Protein AF-A0A5C0E101-F1 (afdb_monomer_lite)

Sequence (73 aa):
MQIIDISKPTTPTIKGNYHTSGSTLGVQIIGNYAYLADFYLGLQIIDISNPSKPTIKGNYRTSGISVDVQILF

Secondary structure (DSSP, 8-state):
-EEEE-SSTTS-EEEEE---SS---EEEEETTEEEEE-BTT-EEEEE-SSTTS-EEEEEE--SS-B-------

Radius of gyration: 12.71 Å; chains: 1; bounding box: 25×22×35 Å

pLDDT: mean 96.33, std 2.52, range [81.0, 98.44]

Foldseek 3Di:
DWDWDCVPVVDIDTLDDDDDPAQFQEWDDDDQWIWTQRFQQGIWIWGCVPVHDIDTPDGDGDPGTGRYDDDDD

Structure (mmCIF, N/CA/C/O backbone):
data_AF-A0A5C0E101-F1
#
_entry.id   AF-A0A5C0E101-F1
#
loop_
_atom_site.group_PDB
_atom_site.id
_atom_site.type_symbol
_atom_site.label_atom_id
_atom_site.label_alt_id
_atom_site.label_comp_id
_atom_site.label_asym_id
_atom_site.label_entity_id
_atom_site.label_seq_id
_atom_site.pdbx_PDB_ins_code
_atom_site.Cartn_x
_atom_site.Cartn_y
_atom_site.Cartn_z
_atom_site.occupancy
_atom_site.B_iso_or_equiv
_atom_site.auth_seq_id
_atom_site.auth_comp_id
_atom_site.auth_asym_id
_atom_site.auth_atom_id
_atom_site.pdbx_PDB_model_num
ATOM 1 N N . MET A 1 1 ? 4.577 -0.135 4.070 1.00 93.12 1 MET A N 1
ATOM 2 C CA . MET A 1 1 ? 3.267 0.549 4.180 1.00 93.12 1 MET A CA 1
ATOM 3 C C . MET A 1 1 ? 2.651 0.299 5.554 1.00 93.12 1 MET A C 1
ATOM 5 O O . MET A 1 1 ? 2.621 -0.845 5.991 1.00 93.12 1 MET A O 1
ATOM 9 N N . GLN A 1 2 ? 2.156 1.334 6.232 1.00 95.62 2 GLN A N 1
ATOM 10 C CA . GLN A 1 2 ? 1.332 1.199 7.442 1.00 95.62 2 GLN A CA 1
ATOM 11 C C . GLN A 1 2 ? -0.110 1.585 7.114 1.00 95.62 2 GLN A C 1
ATOM 13 O O . GLN A 1 2 ? -0.331 2.528 6.360 1.00 95.62 2 GLN A O 1
ATOM 18 N N . ILE A 1 3 ? -1.076 0.864 7.679 1.00 96.62 3 ILE A N 1
ATOM 19 C CA . ILE A 1 3 ? -2.495 1.206 7.602 1.00 96.62 3 ILE A CA 1
ATOM 20 C C . ILE A 1 3 ? -2.897 1.728 8.974 1.00 96.62 3 ILE A C 1
ATOM 22 O O . ILE A 1 3 ? -2.860 0.994 9.966 1.00 96.62 3 ILE A O 1
ATOM 26 N N . ILE A 1 4 ? -3.246 3.008 9.023 1.00 96.94 4 ILE A N 1
ATOM 27 C CA . ILE A 1 4 ? -3.556 3.728 10.254 1.00 96.94 4 ILE A CA 1
ATOM 28 C C . ILE A 1 4 ? -5.015 4.171 10.182 1.00 96.94 4 ILE A C 1
ATOM 30 O O . ILE A 1 4 ? -5.425 4.842 9.239 1.00 96.94 4 ILE A O 1
ATOM 34 N N . ASP A 1 5 ? -5.797 3.779 11.180 1.00 96.25 5 ASP A N 1
ATOM 35 C CA . ASP A 1 5 ? -7.150 4.273 11.389 1.00 96.25 5 ASP A CA 1
ATOM 36 C C . ASP A 1 5 ? -7.076 5.650 12.052 1.00 96.25 5 ASP A C 1
ATOM 38 O O . ASP A 1 5 ? -6.561 5.797 13.164 1.00 96.25 5 ASP A O 1
ATOM 42 N N . ILE A 1 6 ? -7.582 6.648 11.330 1.00 96.69 6 ILE A N 1
ATOM 43 C CA . ILE A 1 6 ? -7.620 8.061 11.718 1.00 96.69 6 ILE A CA 1
ATOM 44 C C . ILE A 1 6 ? -9.046 8.551 12.000 1.00 96.69 6 ILE A C 1
ATOM 46 O O . ILE A 1 6 ? -9.284 9.755 12.057 1.00 96.69 6 ILE A O 1
ATOM 50 N N . SER A 1 7 ? -10.006 7.638 12.198 1.00 97.31 7 SER A N 1
ATOM 51 C CA . SER A 1 7 ? -11.397 7.981 12.541 1.00 97.31 7 SER A CA 1
ATOM 52 C C . SER A 1 7 ? -11.507 8.847 13.801 1.00 97.31 7 SER A C 1
ATOM 54 O O . SER A 1 7 ? -12.453 9.621 13.945 1.00 97.31 7 SER A O 1
ATOM 56 N N . LYS A 1 8 ? -10.512 8.757 14.693 1.00 97.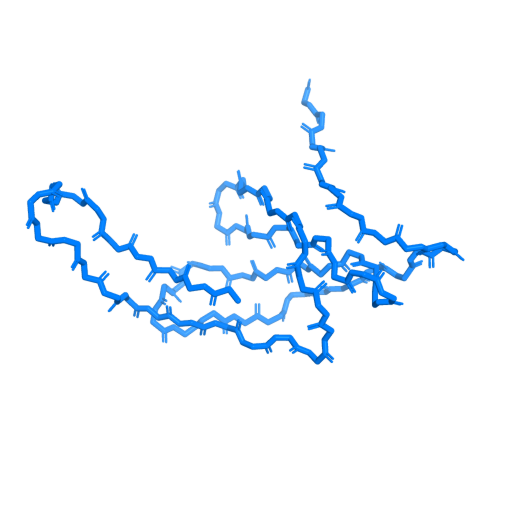50 8 LYS A N 1
ATOM 57 C CA . LYS A 1 8 ? -10.291 9.681 15.807 1.00 97.50 8 LYS A CA 1
ATOM 58 C C . LYS A 1 8 ? -8.988 10.459 15.575 1.00 97.50 8 LYS A C 1
ATOM 60 O O . LYS A 1 8 ? -7.922 9.942 15.906 1.00 97.50 8 LYS A O 1
ATOM 65 N N . PRO A 1 9 ? -9.040 11.708 15.076 1.00 96.31 9 PRO A N 1
ATOM 66 C CA . PRO A 1 9 ? -7.838 12.471 14.714 1.00 96.31 9 PRO A CA 1
ATOM 67 C C . PRO A 1 9 ? -6.846 12.698 15.863 1.00 96.31 9 PRO A C 1
ATOM 69 O O . PRO A 1 9 ? -5.649 12.818 15.635 1.00 96.31 9 PRO A O 1
ATOM 72 N N . THR A 1 10 ? -7.330 12.729 17.107 1.00 97.75 10 THR A N 1
ATOM 73 C CA . THR A 1 10 ? -6.497 12.872 18.312 1.00 97.75 10 THR A CA 1
ATOM 74 C C . THR A 1 10 ? -5.894 11.555 18.797 1.00 97.75 10 THR A C 1
ATOM 76 O O . THR A 1 10 ? -4.994 11.569 19.630 1.00 97.75 10 THR A O 1
ATOM 79 N N . THR A 1 11 ? -6.391 10.415 18.308 1.00 97.38 11 THR A N 1
ATOM 80 C CA . THR A 1 11 ? -5.953 9.071 18.716 1.00 97.38 11 THR A CA 1
ATOM 81 C C . THR A 1 11 ? -5.872 8.105 17.523 1.00 97.38 11 THR A C 1
ATOM 83 O O . THR A 1 11 ? -6.636 7.139 17.459 1.00 97.38 11 THR A O 1
ATOM 86 N N . PRO A 1 12 ? -4.954 8.331 16.562 1.00 97.81 12 PRO A N 1
ATOM 87 C CA . PRO A 1 12 ? -4.725 7.389 15.470 1.00 97.81 12 PRO A CA 1
ATOM 88 C C . PRO A 1 12 ? -4.298 6.008 15.984 1.00 97.81 12 PRO A C 1
ATOM 90 O O . PRO A 1 12 ? -3.530 5.906 16.942 1.00 97.81 12 PRO A O 1
ATOM 93 N N . THR A 1 13 ? -4.754 4.937 15.331 1.00 98.12 13 THR A N 1
ATOM 94 C CA . THR A 1 13 ? -4.393 3.558 15.707 1.00 98.12 13 THR A CA 1
ATOM 95 C C . THR A 1 13 ? -3.877 2.765 14.514 1.00 98.12 13 THR A C 1
ATOM 97 O O . THR A 1 13 ? -4.424 2.837 13.418 1.00 98.12 13 THR A O 1
ATOM 100 N N . ILE A 1 14 ? -2.813 1.982 14.707 1.00 97.62 14 ILE A N 1
ATOM 101 C CA . ILE A 1 14 ? -2.291 1.102 13.654 1.00 97.62 14 ILE A CA 1
ATOM 102 C C . ILE A 1 14 ? -3.239 -0.094 13.509 1.00 97.62 14 ILE A C 1
ATOM 104 O O . ILE A 1 14 ? -3.427 -0.858 14.454 1.00 97.62 14 ILE A O 1
ATOM 108 N N . LYS A 1 15 ? -3.819 -0.271 12.318 1.00 97.44 15 LYS A N 1
ATOM 109 C CA . LYS A 1 15 ? -4.660 -1.430 11.976 1.00 97.44 15 LYS A CA 1
ATOM 110 C C . LYS A 1 15 ? -3.856 -2.586 11.410 1.00 97.44 15 LYS A C 1
ATOM 112 O O . LYS A 1 15 ? -4.213 -3.736 11.637 1.00 97.44 15 LYS A O 1
ATOM 117 N N . GLY A 1 16 ? -2.783 -2.276 10.695 1.00 96.56 16 GLY A N 1
ATOM 118 C CA . GLY A 1 16 ? -1.898 -3.268 10.114 1.00 96.56 16 GLY A CA 1
ATOM 119 C C . GLY A 1 16 ? -0.744 -2.625 9.372 1.00 96.56 16 GLY A C 1
ATOM 120 O O . GLY A 1 16 ? -0.593 -1.403 9.317 1.00 96.56 16 GLY A O 1
ATOM 121 N N . ASN A 1 17 ? 0.107 -3.469 8.817 1.00 96.69 17 ASN A N 1
ATOM 122 C CA . ASN A 1 17 ? 1.226 -3.045 8.002 1.00 96.69 17 ASN A CA 1
ATOM 123 C C . A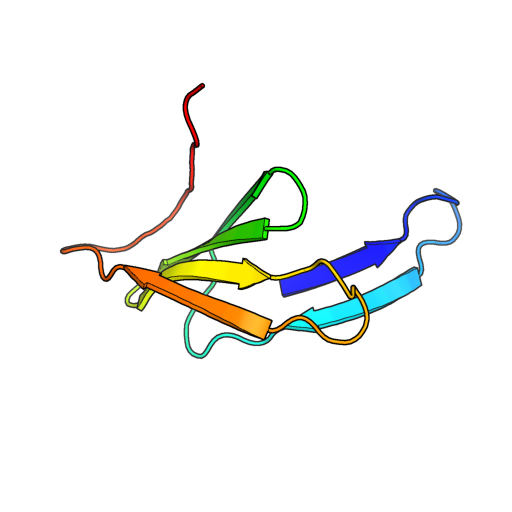SN A 1 17 ? 1.499 -4.094 6.929 1.00 96.69 17 ASN A C 1
ATOM 125 O O . ASN A 1 17 ? 1.089 -5.248 7.038 1.00 96.69 17 ASN A O 1
ATOM 129 N N . TYR A 1 18 ? 2.179 -3.657 5.882 1.00 96.06 18 TYR A N 1
ATOM 130 C CA . TYR A 1 18 ? 2.689 -4.519 4.838 1.00 96.06 18 TYR A CA 1
ATOM 131 C C . TYR A 1 18 ? 4.113 -4.093 4.514 1.00 96.06 18 TYR A C 1
ATOM 133 O O . TYR A 1 18 ? 4.365 -2.914 4.230 1.00 96.06 18 TYR A O 1
ATOM 141 N N . HIS A 1 19 ? 5.037 -5.043 4.585 1.00 95.00 19 HIS A N 1
ATOM 142 C CA . HIS A 1 19 ? 6.437 -4.831 4.254 1.00 95.00 19 HIS A CA 1
ATOM 143 C C . HIS A 1 19 ? 6.697 -5.348 2.842 1.00 95.00 19 HIS A C 1
ATOM 145 O O . HIS A 1 19 ? 6.473 -6.524 2.562 1.00 95.00 19 HIS A O 1
ATOM 151 N N . THR A 1 20 ? 7.146 -4.461 1.959 1.00 92.81 20 THR A N 1
ATOM 152 C CA . THR A 1 20 ? 7.710 -4.854 0.670 1.00 92.81 20 THR A CA 1
ATOM 153 C C . THR A 1 20 ? 9.215 -5.055 0.827 1.00 92.81 20 THR A C 1
ATOM 155 O O . THR A 1 20 ? 9.814 -4.556 1.777 1.00 92.81 20 THR A O 1
ATOM 158 N N . SER A 1 21 ? 9.842 -5.792 -0.090 1.00 91.81 21 SER A N 1
ATOM 159 C CA . SER A 1 21 ? 11.302 -5.947 -0.108 1.00 91.81 21 SER A CA 1
ATOM 160 C C . SER A 1 21 ? 12.037 -4.732 -0.693 1.00 91.81 21 SER A C 1
ATOM 162 O O . SER A 1 21 ? 13.268 -4.711 -0.685 1.00 91.81 21 SER A O 1
ATOM 164 N N . GLY A 1 22 ? 11.306 -3.745 -1.219 1.00 90.38 22 GLY A N 1
ATOM 165 C CA . GLY A 1 22 ? 11.839 -2.511 -1.787 1.00 90.38 22 GLY A CA 1
ATOM 166 C C . GLY A 1 22 ? 11.647 -1.288 -0.886 1.00 90.38 22 GLY A C 1
ATOM 167 O O . GLY A 1 22 ? 11.204 -1.374 0.261 1.00 90.38 22 GLY A O 1
ATOM 168 N N . SER A 1 23 ? 11.996 -0.125 -1.437 1.00 92.69 23 SER A N 1
ATOM 169 C CA . SER A 1 23 ? 11.727 1.176 -0.826 1.00 92.69 23 SER A CA 1
ATOM 170 C C . SER A 1 23 ? 10.462 1.762 -1.441 1.00 92.69 23 SER A C 1
ATOM 172 O O . SER A 1 23 ? 10.492 2.278 -2.555 1.00 92.69 23 SER A O 1
ATOM 174 N N . THR A 1 24 ? 9.349 1.716 -0.714 1.00 95.94 24 THR A N 1
ATOM 175 C CA . THR A 1 24 ? 8.103 2.334 -1.179 1.00 95.94 24 THR A CA 1
ATOM 176 C C . THR A 1 24 ? 8.184 3.857 -1.075 1.00 95.94 24 THR A C 1
ATOM 178 O O . THR A 1 24 ? 8.358 4.385 0.022 1.00 95.94 24 THR A O 1
ATOM 181 N N . LEU A 1 25 ? 8.036 4.551 -2.206 1.00 96.31 25 LEU A N 1
ATOM 182 C CA . LEU A 1 25 ? 8.142 6.012 -2.313 1.00 96.31 25 LEU A CA 1
ATOM 183 C C . LEU A 1 25 ? 6.804 6.703 -2.598 1.00 96.31 25 LEU A C 1
ATOM 185 O O . LEU A 1 25 ? 6.617 7.846 -2.193 1.00 96.31 25 LEU A O 1
ATOM 189 N N . GLY A 1 26 ? 5.865 5.997 -3.229 1.00 96.88 26 GLY A 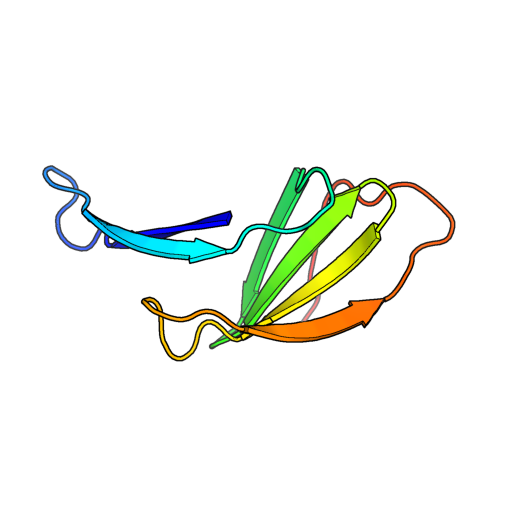N 1
ATOM 190 C CA . GLY A 1 26 ? 4.536 6.512 -3.554 1.00 96.88 26 GLY A CA 1
ATOM 191 C C . GLY A 1 26 ? 3.446 5.495 -3.247 1.00 96.88 26 GLY A C 1
ATOM 192 O O . GLY A 1 26 ? 3.681 4.284 -3.304 1.00 96.88 26 GLY A O 1
ATOM 193 N N . VAL A 1 27 ? 2.253 5.986 -2.912 1.00 97.12 27 VAL A N 1
ATOM 194 C CA . VAL A 1 27 ? 1.061 5.164 -2.689 1.00 97.12 27 VAL A CA 1
ATOM 195 C C . VAL A 1 27 ? -0.184 5.882 -3.192 1.00 97.12 27 VAL A C 1
ATOM 197 O O . VAL A 1 27 ? -0.424 7.035 -2.844 1.00 97.12 27 VAL A O 1
ATOM 200 N N . GLN A 1 28 ? -1.021 5.166 -3.938 1.00 97.69 28 GLN A N 1
ATOM 201 C CA . GLN A 1 28 ? -2.391 5.577 -4.228 1.00 97.69 28 GLN A CA 1
ATOM 202 C C . GLN A 1 28 ? -3.364 4.458 -3.863 1.00 97.69 28 GLN A C 1
ATOM 204 O O . GLN 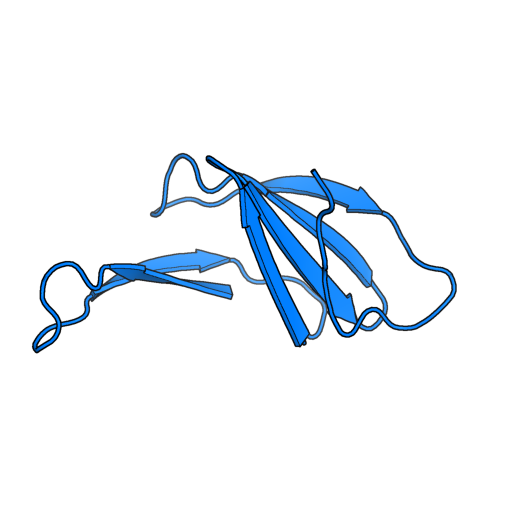A 1 28 ? -3.039 3.278 -3.987 1.00 97.69 28 GLN A O 1
ATOM 209 N N . ILE A 1 29 ? -4.560 4.818 -3.397 1.00 96.69 29 ILE A N 1
ATOM 210 C CA . ILE A 1 29 ? -5.589 3.865 -2.971 1.00 96.69 29 ILE A CA 1
ATOM 211 C C . ILE A 1 29 ? -6.830 4.026 -3.845 1.00 96.69 29 ILE A C 1
ATOM 213 O O . ILE A 1 29 ? -7.320 5.141 -4.020 1.00 96.69 29 ILE A O 1
ATOM 217 N N . ILE A 1 30 ? -7.357 2.909 -4.354 1.00 96.88 30 ILE A N 1
ATOM 218 C CA . ILE A 1 30 ? -8.665 2.840 -5.018 1.00 96.88 30 ILE A CA 1
ATOM 219 C C . ILE A 1 30 ? -9.415 1.615 -4.511 1.00 96.88 30 ILE A C 1
ATOM 221 O O . ILE A 1 30 ? -8.965 0.478 -4.677 1.00 96.88 30 ILE A O 1
ATOM 225 N N . GLY A 1 31 ? -10.583 1.849 -3.909 1.00 95.69 31 GLY A N 1
ATOM 226 C CA . GLY A 1 31 ? -11.374 0.794 -3.282 1.00 95.69 31 GLY A CA 1
ATOM 227 C C . GLY A 1 31 ? -10.546 0.031 -2.246 1.00 95.69 31 GLY A C 1
ATOM 228 O O . GLY A 1 31 ? -9.986 0.627 -1.331 1.00 95.69 31 GLY A O 1
ATOM 229 N N . ASN A 1 32 ? -10.438 -1.286 -2.429 1.00 97.31 32 ASN A N 1
ATOM 230 C CA . ASN A 1 32 ? -9.705 -2.184 -1.533 1.00 97.31 32 ASN A CA 1
ATOM 231 C C . ASN A 1 32 ? -8.249 -2.426 -1.956 1.00 97.31 32 ASN A C 1
ATOM 233 O O . ASN A 1 32 ? -7.642 -3.388 -1.491 1.00 97.31 32 ASN A O 1
ATOM 237 N N . TYR A 1 33 ? -7.685 -1.600 -2.839 1.00 98.00 33 TYR A N 1
ATOM 238 C CA . TYR A 1 33 ? -6.329 -1.791 -3.347 1.00 98.00 33 TYR A CA 1
ATOM 239 C C . TYR A 1 33 ? -5.442 -0.582 -3.074 1.00 98.00 33 TYR A C 1
ATOM 241 O O . TYR A 1 33 ? -5.818 0.554 -3.361 1.00 98.00 33 TYR A O 1
ATOM 249 N N . ALA A 1 34 ? -4.244 -0.856 -2.560 1.00 98.00 34 ALA A N 1
ATOM 250 C CA . ALA A 1 34 ? -3.136 0.083 -2.491 1.00 98.00 34 ALA A CA 1
ATOM 251 C C . ALA A 1 34 ? -2.134 -0.222 -3.612 1.00 98.00 34 ALA A C 1
ATOM 253 O O . ALA A 1 34 ? -1.683 -1.357 -3.773 1.00 98.00 34 ALA A O 1
ATOM 254 N N . TYR A 1 35 ? -1.778 0.807 -4.366 1.00 98.00 35 TYR A N 1
ATOM 255 C CA . TYR A 1 35 ? -0.848 0.767 -5.484 1.00 98.00 35 TYR A CA 1
ATOM 256 C C . TYR A 1 35 ? 0.425 1.480 -5.054 1.00 98.00 35 TYR A C 1
ATOM 258 O O . TYR A 1 35 ? 0.397 2.680 -4.786 1.00 98.00 35 TYR A O 1
ATOM 266 N N . LEU A 1 36 ? 1.517 0.733 -4.924 1.00 98.06 36 LEU A N 1
ATOM 267 C CA . LEU A 1 36 ? 2.773 1.213 -4.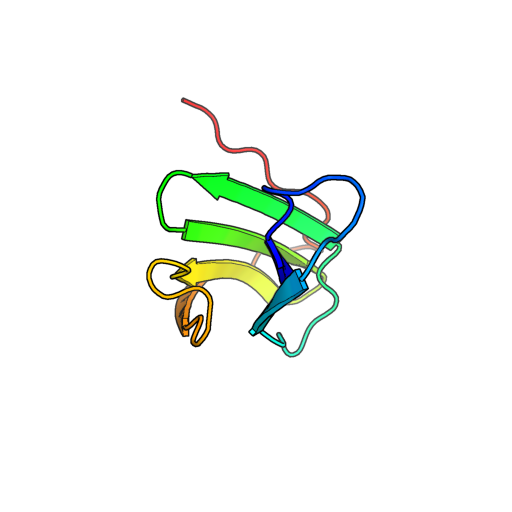359 1.00 98.06 36 LEU A CA 1
ATOM 268 C C . LEU A 1 36 ? 3.822 1.386 -5.453 1.00 98.06 36 LEU A C 1
ATOM 270 O O . LEU A 1 36 ? 4.096 0.441 -6.193 1.00 98.06 36 LEU A O 1
ATOM 274 N N . ALA A 1 37 ? 4.456 2.553 -5.506 1.00 98.12 37 ALA A N 1
ATOM 275 C CA . ALA A 1 37 ? 5.693 2.753 -6.250 1.00 98.12 37 ALA A CA 1
ATOM 276 C C . ALA A 1 37 ? 6.861 2.279 -5.379 1.00 98.12 37 ALA A C 1
ATOM 278 O O . ALA A 1 37 ? 7.264 2.967 -4.442 1.00 98.12 37 ALA A O 1
ATOM 279 N N . ASP A 1 38 ? 7.380 1.088 -5.668 1.00 97.31 38 ASP A N 1
ATOM 280 C CA . ASP A 1 38 ? 8.352 0.378 -4.834 1.00 97.31 38 ASP A CA 1
ATOM 281 C C . ASP A 1 38 ? 9.764 0.396 -5.433 1.00 97.31 38 ASP A C 1
ATOM 283 O O . ASP A 1 38 ? 10.423 -0.632 -5.611 1.00 97.31 38 ASP A O 1
ATOM 287 N N . PHE A 1 39 ? 10.215 1.595 -5.802 1.00 96.00 39 PHE A N 1
ATOM 288 C CA . PHE A 1 39 ? 11.547 1.879 -6.331 1.00 96.00 39 PHE A CA 1
ATOM 289 C C . PHE A 1 39 ? 11.975 0.903 -7.442 1.00 96.00 39 PHE A C 1
ATOM 291 O O . PHE A 1 39 ? 11.387 0.921 -8.524 1.00 96.00 39 PHE A O 1
ATOM 298 N N . TYR A 1 40 ? 12.973 0.044 -7.206 1.00 96.00 40 TYR A N 1
ATOM 299 C CA . TYR A 1 40 ? 13.472 -0.927 -8.194 1.00 96.00 40 TYR A CA 1
ATOM 300 C C . TYR A 1 40 ? 12.532 -2.111 -8.464 1.00 96.00 40 TYR A C 1
ATOM 302 O O . TYR A 1 40 ? 12.732 -2.836 -9.441 1.00 96.00 40 TYR A O 1
ATOM 310 N N . LEU A 1 41 ? 11.534 -2.341 -7.607 1.00 95.75 41 LEU A N 1
ATOM 311 C CA . LEU A 1 41 ? 10.563 -3.424 -7.776 1.00 95.75 41 LEU A CA 1
ATOM 312 C C . LEU A 1 41 ? 9.376 -3.017 -8.654 1.00 95.75 41 LEU A C 1
ATOM 314 O O . LEU A 1 41 ? 8.588 -3.877 -9.050 1.00 95.75 41 LEU A O 1
ATOM 318 N N . GLY A 1 42 ? 9.279 -1.736 -9.012 1.00 97.31 42 GLY A N 1
ATOM 319 C CA . GLY A 1 42 ? 8.205 -1.209 -9.841 1.00 97.31 42 GLY A CA 1
ATOM 320 C C . GLY A 1 42 ? 6.911 -0.997 -9.060 1.00 97.31 42 GLY A C 1
ATOM 321 O O . GLY A 1 42 ? 6.934 -0.623 -7.889 1.00 97.31 42 GLY A O 1
ATOM 322 N N . LEU A 1 43 ? 5.778 -1.250 -9.709 1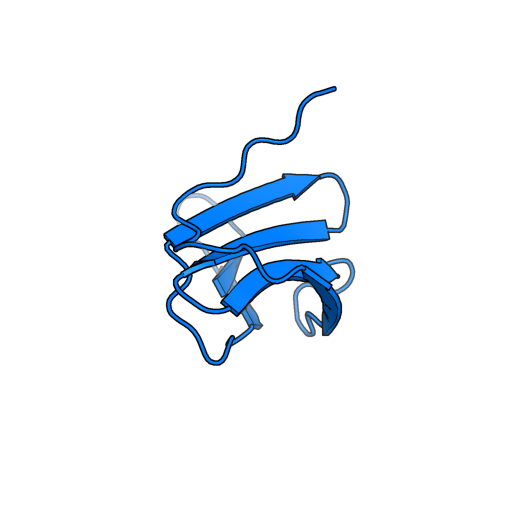.00 97.69 43 LEU A N 1
ATOM 323 C CA . LEU A 1 43 ? 4.453 -1.162 -9.109 1.00 97.69 43 LEU A CA 1
ATOM 324 C C . LEU A 1 43 ? 4.135 -2.436 -8.314 1.00 97.69 43 LEU A C 1
ATOM 326 O O . LEU A 1 43 ? 4.185 -3.536 -8.866 1.00 97.69 43 LEU A O 1
ATOM 330 N N . GLN A 1 44 ? 3.725 -2.290 -7.056 1.00 98.12 44 GLN A N 1
ATOM 331 C CA . GLN A 1 44 ? 3.131 -3.368 -6.256 1.00 98.12 44 GLN A CA 1
ATOM 332 C C . GLN A 1 44 ? 1.644 -3.092 -6.037 1.00 98.12 44 GLN A C 1
ATOM 334 O O . GLN A 1 44 ? 1.260 -1.963 -5.738 1.00 98.12 44 GLN A O 1
ATOM 339 N N . ILE A 1 45 ? 0.806 -4.119 -6.157 1.00 98.06 45 ILE A N 1
ATOM 340 C CA . ILE A 1 45 ? -0.642 -4.028 -5.951 1.00 98.06 45 ILE A CA 1
ATOM 341 C C . ILE A 1 45 ? -0.984 -4.848 -4.714 1.00 98.06 45 ILE A C 1
ATOM 343 O O . ILE A 1 45 ? -0.867 -6.076 -4.718 1.00 98.06 45 ILE A O 1
ATOM 347 N N . ILE A 1 46 ? -1.394 -4.166 -3.652 1.00 98.38 46 ILE A N 1
ATOM 348 C CA . ILE A 1 46 ? -1.679 -4.758 -2.348 1.00 98.38 46 ILE A CA 1
ATOM 349 C C . ILE A 1 46 ? -3.186 -4.715 -2.106 1.00 98.38 46 ILE A C 1
ATOM 351 O O . ILE A 1 46 ? -3.797 -3.650 -2.131 1.00 98.38 46 ILE A O 1
ATOM 355 N N . ASP A 1 47 ? -3.785 -5.875 -1.858 1.00 98.44 47 ASP A N 1
ATOM 356 C CA . ASP A 1 47 ? -5.150 -5.994 -1.357 1.00 98.44 47 ASP A CA 1
ATOM 357 C C . ASP A 1 47 ? -5.174 -5.602 0.126 1.00 98.44 47 ASP A C 1
ATOM 359 O O . ASP A 1 47 ? -4.481 -6.199 0.959 1.00 98.44 47 ASP A O 1
ATOM 363 N N . ILE A 1 48 ? -5.962 -4.576 0.435 1.00 98.25 48 ILE A N 1
ATOM 364 C CA . ILE A 1 48 ? -6.161 -4.005 1.769 1.00 98.25 48 ILE A CA 1
ATOM 365 C C . ILE A 1 48 ? -7.605 -4.183 2.266 1.00 98.25 48 ILE A C 1
ATOM 367 O O . ILE A 1 48 ? -8.004 -3.526 3.225 1.00 98.25 48 ILE A O 1
ATOM 371 N N . SER A 1 49 ? -8.387 -5.086 1.655 1.00 98.12 49 SER A N 1
ATOM 372 C CA . SER A 1 49 ? -9.764 -5.407 2.077 1.00 98.12 49 SER A CA 1
ATOM 373 C C . SER A 1 49 ? -9.855 -5.861 3.536 1.00 98.12 49 SER A C 1
ATOM 375 O O . SER A 1 49 ? -10.835 -5.565 4.218 1.00 98.12 49 SER A O 1
ATOM 377 N N . ASN A 1 50 ? -8.813 -6.535 4.034 1.00 97.69 50 ASN A N 1
ATOM 378 C CA . ASN A 1 50 ? -8.591 -6.749 5.456 1.00 97.69 50 ASN A CA 1
ATOM 379 C C . ASN A 1 50 ? -7.391 -5.908 5.940 1.00 97.69 50 ASN A C 1
ATOM 381 O O . ASN A 1 50 ? -6.244 -6.336 5.779 1.00 97.69 50 ASN A O 1
ATOM 385 N N . PRO A 1 51 ? -7.627 -4.752 6.591 1.00 96.56 51 PRO A N 1
ATOM 386 C CA . PRO A 1 51 ? -6.567 -3.857 7.055 1.00 96.56 51 PRO A CA 1
ATOM 387 C C . PRO A 1 51 ? -5.559 -4.488 8.020 1.00 96.56 51 PRO A C 1
ATOM 389 O O . PRO A 1 51 ? -4.424 -4.024 8.086 1.00 96.56 51 PRO A O 1
ATOM 392 N N . SER A 1 52 ? -5.946 -5.526 8.770 1.00 97.75 52 SER A N 1
ATOM 393 C CA . SER A 1 52 ? -5.034 -6.219 9.691 1.00 97.75 52 SER A CA 1
ATOM 394 C C . SER A 1 52 ? -4.192 -7.296 9.017 1.00 97.75 52 SER A C 1
ATOM 396 O O . SER A 1 52 ? -3.213 -7.761 9.601 1.00 97.75 52 SER A O 1
ATOM 398 N N . LYS A 1 53 ? -4.537 -7.677 7.782 1.00 97.56 53 LYS A N 1
ATOM 399 C CA . LYS A 1 53 ? -3.813 -8.677 6.999 1.00 97.56 53 LYS A CA 1
ATOM 400 C C . LYS A 1 53 ? -3.773 -8.305 5.509 1.00 97.56 53 LYS A C 1
ATOM 402 O O . LYS A 1 53 ? -4.408 -8.987 4.701 1.00 97.56 53 LYS A O 1
ATOM 407 N N . PRO A 1 54 ? -3.029 -7.253 5.126 1.00 98.12 54 PRO A N 1
ATOM 408 C CA . PRO A 1 54 ? -2.843 -6.923 3.718 1.00 98.12 54 PRO A CA 1
ATOM 409 C C . PRO A 1 54 ? -2.113 -8.046 2.977 1.00 98.12 54 PRO A C 1
ATOM 411 O O . PRO A 1 54 ? -1.264 -8.732 3.554 1.00 98.12 54 PRO A O 1
ATOM 414 N N . THR A 1 55 ? -2.412 -8.228 1.692 1.00 97.88 55 THR A N 1
ATOM 415 C CA . THR A 1 55 ? -1.795 -9.283 0.869 1.00 97.88 55 THR A CA 1
ATOM 416 C C . THR A 1 55 ? -1.401 -8.763 -0.506 1.00 97.88 55 THR A C 1
ATOM 418 O O . THR A 1 55 ? -2.068 -7.895 -1.059 1.00 97.88 55 THR A O 1
ATOM 421 N N . ILE A 1 56 ? -0.314 -9.280 -1.083 1.00 97.31 56 ILE A N 1
ATOM 422 C CA . ILE A 1 56 ? 0.051 -8.943 -2.462 1.00 97.31 56 ILE A CA 1
ATOM 423 C C . ILE A 1 56 ? -0.942 -9.586 -3.431 1.00 97.31 56 ILE A C 1
ATOM 425 O O . ILE A 1 56 ? -1.201 -10.788 -3.367 1.00 97.31 56 ILE A O 1
ATOM 429 N N . LYS A 1 57 ? -1.497 -8.774 -4.331 1.00 98.12 57 LYS A N 1
ATOM 430 C CA . LYS A 1 57 ? -2.389 -9.226 -5.401 1.00 98.12 57 LYS A CA 1
ATOM 431 C C . LYS A 1 57 ? -1.655 -9.395 -6.727 1.00 98.12 57 LYS A C 1
ATOM 433 O O . LYS A 1 57 ? -2.021 -10.259 -7.517 1.00 98.12 57 LYS A O 1
ATOM 438 N N . GLY A 1 58 ? -0.621 -8.589 -6.953 1.00 97.62 58 GLY A N 1
ATOM 439 C CA . GLY A 1 58 ? 0.235 -8.660 -8.129 1.00 97.62 58 GLY A CA 1
ATOM 440 C C . GLY A 1 58 ? 1.277 -7.549 -8.139 1.00 97.62 58 GLY A C 1
ATOM 441 O O . GLY A 1 58 ? 1.312 -6.701 -7.246 1.00 97.62 58 GLY A O 1
ATOM 442 N N . ASN A 1 59 ? 2.120 -7.555 -9.163 1.00 97.38 59 ASN A N 1
ATOM 443 C CA . ASN A 1 59 ? 3.157 -6.554 -9.356 1.00 97.38 59 ASN A CA 1
ATOM 444 C C . ASN A 1 59 ? 3.456 -6.351 -10.844 1.00 97.38 59 ASN A C 1
ATOM 446 O O . ASN A 1 59 ? 3.209 -7.229 -11.671 1.00 97.38 59 ASN A O 1
ATOM 450 N N . TYR A 1 60 ? 4.032 -5.199 -11.168 1.00 97.44 60 TYR A N 1
ATOM 451 C CA . TYR A 1 60 ? 4.519 -4.884 -12.502 1.00 97.44 60 TYR A CA 1
ATOM 452 C C . TYR A 1 60 ? 5.880 -4.203 -12.405 1.00 97.44 60 TYR A C 1
ATOM 454 O O . TYR A 1 60 ? 6.017 -3.124 -11.829 1.00 97.44 60 TYR A O 1
ATOM 462 N N . ARG A 1 61 ? 6.903 -4.840 -12.977 1.00 96.75 61 ARG A N 1
ATOM 463 C CA . ARG A 1 61 ? 8.260 -4.300 -12.964 1.00 96.75 61 ARG A CA 1
ATOM 464 C C . ARG A 1 61 ? 8.385 -3.201 -14.016 1.00 96.75 61 ARG A C 1
ATOM 466 O O . ARG A 1 61 ? 8.238 -3.459 -15.207 1.00 96.75 61 ARG A O 1
ATOM 473 N N . THR A 1 62 ? 8.698 -1.989 -13.577 1.00 95.31 62 THR A N 1
ATOM 474 C CA . THR A 1 62 ? 9.041 -0.877 -14.466 1.00 95.31 62 THR A CA 1
ATOM 475 C C . THR A 1 62 ? 10.481 -1.009 -14.965 1.00 95.31 62 THR A C 1
ATOM 477 O O . THR A 1 62 ? 11.321 -1.630 -14.313 1.00 95.31 62 THR A O 1
ATOM 480 N N . SER A 1 63 ? 10.789 -0.425 -16.125 1.00 94.44 63 SER A N 1
ATOM 481 C CA . SER A 1 63 ? 12.156 -0.408 -16.673 1.00 94.44 63 SER A CA 1
ATOM 482 C C . SER A 1 63 ? 13.111 0.505 -15.894 1.00 94.44 63 SER A C 1
ATOM 484 O O . SER A 1 63 ? 14.322 0.308 -15.949 1.00 94.44 63 SER A O 1
ATOM 486 N N . GLY A 1 64 ? 12.575 1.481 -15.156 1.00 93.81 64 GLY A N 1
ATOM 487 C CA . GLY A 1 64 ? 13.315 2.366 -14.256 1.00 93.81 64 GLY A CA 1
ATOM 488 C C . GLY A 1 64 ? 12.794 2.310 -12.821 1.00 93.81 64 GLY A C 1
ATOM 489 O O . GLY A 1 64 ? 12.026 1.417 -12.457 1.00 93.81 64 GLY A O 1
ATOM 490 N N . ILE A 1 65 ? 13.202 3.291 -12.016 1.00 96.06 65 ILE A N 1
ATOM 491 C CA . ILE A 1 65 ? 12.707 3.453 -10.647 1.00 96.06 65 ILE A CA 1
ATOM 492 C C . ILE A 1 65 ? 11.262 3.959 -10.645 1.00 96.06 65 ILE A C 1
ATOM 494 O O . ILE A 1 65 ? 10.911 4.875 -11.386 1.00 96.06 65 ILE A O 1
ATOM 498 N N . SER A 1 66 ? 10.432 3.372 -9.790 1.00 96.88 66 SER A N 1
ATOM 499 C CA . SER A 1 66 ? 9.092 3.878 -9.494 1.00 96.88 66 SER A CA 1
ATOM 500 C C . SER A 1 66 ? 9.144 4.786 -8.271 1.00 96.88 66 SER A C 1
ATOM 502 O O . SER A 1 66 ? 9.579 4.360 -7.202 1.00 96.88 66 SER A O 1
ATOM 504 N N . VAL A 1 67 ? 8.708 6.035 -8.431 1.00 97.44 67 VAL A N 1
ATOM 505 C CA . VAL A 1 67 ? 8.740 7.058 -7.369 1.00 97.44 67 VAL A CA 1
ATOM 506 C C . VAL A 1 67 ? 7.350 7.511 -6.937 1.00 97.44 67 VAL A C 1
ATOM 508 O O . VAL A 1 67 ? 7.154 7.800 -5.764 1.00 97.44 67 VAL A O 1
ATOM 511 N N . ASP A 1 68 ? 6.390 7.519 -7.859 1.00 96.50 68 ASP A N 1
ATOM 512 C CA . ASP A 1 68 ? 5.015 7.944 -7.618 1.00 96.50 68 ASP A CA 1
ATOM 513 C C . ASP A 1 68 ? 4.038 7.045 -8.386 1.00 96.50 68 ASP A C 1
ATOM 515 O O . ASP A 1 68 ? 4.423 6.366 -9.344 1.00 96.50 68 ASP A O 1
ATOM 519 N N . VAL A 1 69 ? 2.780 7.031 -7.951 1.00 96.00 69 VAL A N 1
ATOM 520 C CA . VAL A 1 69 ? 1.679 6.358 -8.636 1.00 96.00 69 VAL A CA 1
ATOM 521 C C . VAL A 1 69 ? 0.546 7.353 -8.818 1.00 96.00 69 VAL A C 1
ATOM 523 O O . VAL A 1 69 ? -0.003 7.853 -7.842 1.00 96.00 69 VAL A O 1
ATOM 526 N N . GLN A 1 70 ? 0.156 7.559 -10.074 1.00 96.62 70 GLN A N 1
ATOM 527 C CA . GLN A 1 70 ? -1.074 8.248 -10.430 1.00 96.62 70 GLN A CA 1
ATOM 528 C C . GLN A 1 70 ? -1.976 7.303 -11.224 1.00 96.62 70 GLN A C 1
ATOM 530 O O . GLN A 1 70 ? -1.591 6.768 -12.263 1.00 96.62 70 GLN A O 1
ATOM 535 N N . ILE A 1 71 ? -3.195 7.120 -10.743 1.00 92.25 71 ILE A N 1
ATOM 536 C CA . ILE A 1 71 ? -4.251 6.371 -11.402 1.00 92.25 71 ILE A CA 1
ATOM 537 C C . ILE A 1 71 ? -5.200 7.380 -12.027 1.00 92.25 71 ILE A C 1
ATOM 539 O O . ILE A 1 71 ? -5.727 8.261 -11.343 1.00 92.25 71 ILE A O 1
ATOM 543 N N . LEU A 1 72 ? -5.375 7.239 -13.336 1.00 91.19 72 LEU A N 1
ATOM 544 C CA . LEU A 1 72 ? -6.269 8.045 -14.151 1.00 91.19 72 LEU A CA 1
ATOM 545 C C . LEU A 1 72 ? -7.616 7.324 -14.251 1.00 91.19 72 LEU A C 1
ATOM 547 O O . LEU A 1 72 ? -7.651 6.105 -14.428 1.00 91.19 72 LEU A O 1
ATOM 551 N N . PHE A 1 73 ? -8.699 8.078 -14.121 1.00 81.00 73 PHE A N 1
ATOM 552 C CA . PHE A 1 73 ? -10.078 7.631 -14.306 1.00 81.00 73 PHE A CA 1
ATOM 553 C C . PHE A 1 73 ? -10.757 8.502 -15.359 1.00 81.00 73 PHE A C 1
ATOM 555 O O . PHE A 1 73 ? -10.385 9.695 -15.458 1.00 81.00 73 PHE A O 1
#